Protein AF-A0A930UFT9-F1 (afdb_monomer)

Radius of gyration: 31.27 Å; Cα contacts (8 Å, |Δi|>4): 33; chains: 1; bounding box: 62×18×96 Å

Structure (mmCIF, N/CA/C/O backbone):
data_AF-A0A930UFT9-F1
#
_entry.id   AF-A0A930UFT9-F1
#
loop_
_atom_site.group_PDB
_atom_site.id
_atom_site.type_symbol
_atom_site.label_atom_id
_atom_site.label_alt_id
_atom_site.label_comp_id
_atom_site.label_asym_id
_atom_site.label_entity_id
_atom_site.label_seq_id
_atom_site.pdbx_PDB_ins_code
_atom_site.Cartn_x
_atom_site.Cartn_y
_atom_site.Cartn_z
_atom_site.occupancy
_atom_site.B_iso_or_equiv
_atom_site.auth_seq_id
_atom_site.auth_comp_id
_atom_site.auth_asym_id
_atom_site.auth_atom_id
_atom_site.pdbx_PDB_model_num
ATOM 1 N N . MET A 1 1 ? -0.703 -13.184 -10.061 1.00 63.12 1 MET A N 1
ATOM 2 C CA . MET A 1 1 ? -0.991 -11.926 -9.351 1.00 63.12 1 MET A CA 1
ATOM 3 C C . MET A 1 1 ? 0.333 -11.213 -9.168 1.00 63.12 1 MET A C 1
ATOM 5 O O . MET A 1 1 ? 1.264 -11.858 -8.696 1.00 63.12 1 MET A O 1
ATOM 9 N N . SER A 1 2 ? 0.463 -9.976 -9.637 1.00 88.00 2 SER A N 1
ATOM 10 C CA . SER A 1 2 ? 1.692 -9.188 -9.490 1.00 88.00 2 SER A CA 1
ATOM 11 C C . SER A 1 2 ? 1.905 -8.771 -8.031 1.00 88.00 2 SER A C 1
ATOM 13 O O . SER A 1 2 ? 0.950 -8.672 -7.257 1.00 88.00 2 SER A O 1
ATOM 15 N N . ASP A 1 3 ? 3.149 -8.485 -7.642 1.00 90.44 3 ASP A N 1
ATOM 16 C CA . ASP A 1 3 ? 3.458 -8.006 -6.286 1.00 90.44 3 ASP A CA 1
ATOM 17 C C . ASP A 1 3 ? 2.685 -6.726 -5.936 1.00 90.44 3 ASP A C 1
ATOM 19 O O . ASP A 1 3 ? 2.247 -6.543 -4.799 1.00 90.44 3 ASP A O 1
ATOM 23 N N . LEU A 1 4 ? 2.456 -5.861 -6.930 1.00 93.31 4 LEU A N 1
ATOM 24 C CA . LEU A 1 4 ? 1.649 -4.654 -6.783 1.00 93.31 4 LEU A CA 1
ATOM 25 C C . LEU A 1 4 ? 0.183 -4.985 -6.472 1.00 93.31 4 LEU A C 1
ATOM 27 O O . LEU A 1 4 ? -0.389 -4.405 -5.552 1.00 93.31 4 LEU A O 1
ATOM 31 N N . GLU A 1 5 ? -0.415 -5.939 -7.188 1.00 94.88 5 GLU A N 1
ATOM 32 C CA . GLU A 1 5 ? -1.790 -6.392 -6.931 1.00 94.88 5 GLU A CA 1
ATOM 33 C C . GLU A 1 5 ? -1.937 -6.969 -5.517 1.00 94.88 5 GLU A C 1
ATOM 35 O O . GLU A 1 5 ? -2.904 -6.662 -4.821 1.00 94.88 5 GLU A O 1
ATOM 40 N N . ILE A 1 6 ? -0.955 -7.749 -5.052 1.00 95.88 6 ILE A N 1
ATOM 41 C CA . ILE A 1 6 ? -0.952 -8.303 -3.690 1.00 95.88 6 ILE A CA 1
ATOM 42 C C . ILE A 1 6 ? -0.907 -7.178 -2.646 1.00 95.88 6 ILE A C 1
ATOM 44 O O . ILE A 1 6 ? -1.629 -7.233 -1.645 1.00 95.88 6 ILE A O 1
ATOM 48 N N . LEU A 1 7 ? -0.067 -6.160 -2.855 1.00 96.31 7 LEU A N 1
ATOM 49 C CA . LEU A 1 7 ? 0.034 -5.013 -1.949 1.00 96.31 7 LEU A CA 1
ATOM 50 C C . LEU A 1 7 ? -1.260 -4.191 -1.915 1.00 96.31 7 LEU A C 1
ATOM 52 O O . LEU A 1 7 ? -1.704 -3.815 -0.829 1.00 96.31 7 LEU A O 1
ATOM 56 N N . LEU A 1 8 ? -1.886 -3.958 -3.072 1.00 96.31 8 LEU A N 1
ATOM 57 C CA . LEU A 1 8 ? -3.154 -3.233 -3.176 1.00 96.31 8 LEU A CA 1
ATOM 58 C C . LEU A 1 8 ? -4.277 -3.959 -2.429 1.00 96.31 8 LEU A C 1
ATOM 60 O O . LEU A 1 8 ? -4.925 -3.356 -1.578 1.00 96.31 8 LEU A O 1
ATOM 64 N N . VAL A 1 9 ? -4.433 -5.269 -2.646 1.00 97.06 9 VAL A N 1
ATOM 65 C CA . VAL A 1 9 ? -5.450 -6.072 -1.944 1.00 97.06 9 VAL A CA 1
ATOM 66 C C . VAL A 1 9 ? -5.243 -6.040 -0.428 1.00 97.06 9 VAL A C 1
ATOM 68 O O . VAL A 1 9 ? -6.200 -5.872 0.329 1.00 97.06 9 VAL A O 1
ATOM 71 N N . LYS A 1 10 ? -3.994 -6.162 0.042 1.00 97.12 10 LYS A N 1
ATOM 72 C CA . LYS A 1 10 ? -3.685 -6.084 1.480 1.00 97.12 10 LYS A CA 1
ATOM 73 C C . LYS A 1 10 ? -4.013 -4.711 2.062 1.00 97.12 10 LYS A C 1
ATOM 75 O O . LYS A 1 10 ? -4.579 -4.645 3.154 1.00 97.12 10 LYS A O 1
ATOM 80 N N . ARG A 1 11 ? -3.688 -3.629 1.351 1.00 97.62 11 ARG A N 1
ATOM 81 C CA . ARG A 1 11 ? -4.013 -2.261 1.775 1.00 97.62 11 ARG A CA 1
ATOM 82 C C . ARG A 1 11 ? -5.524 -2.050 1.855 1.00 97.62 11 ARG A C 1
ATOM 84 O O . ARG A 1 11 ? -6.012 -1.531 2.856 1.00 97.62 11 ARG A O 1
ATOM 91 N N . ASP A 1 12 ? -6.265 -2.495 0.847 1.00 97.00 12 ASP A N 1
ATOM 92 C CA . ASP A 1 12 ? -7.718 -2.328 0.791 1.00 97.00 12 ASP A CA 1
ATOM 93 C C . ASP A 1 12 ? -8.414 -3.106 1.922 1.00 97.00 12 ASP A C 1
ATOM 95 O O . ASP A 1 12 ? -9.318 -2.581 2.578 1.00 97.00 12 ASP A O 1
ATOM 99 N N . ALA A 1 13 ? -7.914 -4.300 2.261 1.00 97.31 13 ALA A N 1
ATOM 100 C CA . ALA A 1 13 ? -8.364 -5.036 3.443 1.00 97.31 13 ALA A CA 1
ATOM 101 C C . ALA A 1 13 ? -8.134 -4.249 4.751 1.00 97.31 13 ALA A C 1
ATOM 103 O O . ALA A 1 13 ? -9.005 -4.237 5.623 1.00 97.31 13 ALA A O 1
ATOM 104 N N . LYS A 1 14 ? -7.003 -3.541 4.891 1.00 97.62 14 LYS A N 1
ATOM 105 C CA . LYS A 1 14 ? -6.744 -2.690 6.067 1.00 97.62 14 LYS A CA 1
ATOM 106 C C . LYS A 1 14 ? -7.647 -1.462 6.118 1.00 97.62 14 LYS A C 1
ATOM 108 O O . LYS A 1 14 ? -8.087 -1.103 7.209 1.00 97.62 14 LYS A O 1
ATOM 113 N N . TYR A 1 15 ? -7.978 -0.850 4.981 1.00 97.69 15 TYR A N 1
ATOM 114 C CA . TYR A 1 15 ? -8.980 0.221 4.947 1.00 97.69 15 TYR A CA 1
ATOM 115 C C . TYR A 1 15 ? -10.345 -0.268 5.425 1.00 97.69 15 TYR A C 1
ATOM 117 O O . TYR A 1 15 ? -10.993 0.418 6.215 1.00 97.69 15 TYR A O 1
ATOM 125 N N . PHE A 1 16 ? -10.756 -1.468 5.013 1.00 97.12 16 PHE A N 1
ATOM 126 C CA . PHE A 1 16 ? -11.985 -2.067 5.520 1.00 97.12 16 PHE A CA 1
ATOM 127 C C . PHE A 1 16 ? -11.928 -2.266 7.043 1.00 97.12 16 PHE A C 1
ATOM 129 O O . PHE A 1 16 ? -12.827 -1.812 7.753 1.00 97.12 16 PHE A O 1
ATOM 136 N N . SER A 1 17 ? -10.834 -2.832 7.570 1.00 96.50 17 SER A N 1
ATOM 137 C CA . SER A 1 17 ? -10.632 -2.963 9.023 1.00 96.50 17 SER A CA 1
ATOM 138 C C . SER A 1 17 ? -10.690 -1.618 9.756 1.00 96.50 17 SER A C 1
ATOM 140 O O . SER A 1 17 ? -11.267 -1.537 10.838 1.00 96.50 17 SER A O 1
ATOM 142 N N . LEU A 1 18 ? -10.137 -0.550 9.173 1.00 97.31 18 LEU A N 1
ATOM 143 C CA . LEU A 1 18 ? -10.176 0.797 9.748 1.00 97.31 18 LEU A CA 1
ATOM 144 C C . LEU A 1 18 ? -11.612 1.329 9.863 1.00 97.31 18 LEU A C 1
ATOM 146 O O . LEU A 1 18 ? -11.970 1.936 10.874 1.00 97.31 18 LEU A O 1
ATOM 150 N N . VAL A 1 19 ? -12.441 1.094 8.841 1.00 96.81 19 VAL A N 1
ATOM 151 C CA . VAL A 1 19 ? -13.860 1.481 8.846 1.00 96.81 19 VAL A CA 1
ATOM 152 C C . VAL A 1 19 ? -14.630 0.707 9.916 1.00 96.81 19 VAL A C 1
ATOM 154 O O . VAL A 1 19 ? -15.390 1.321 10.668 1.00 96.81 19 VAL A O 1
ATOM 157 N N . CYS A 1 20 ? -14.398 -0.603 10.035 1.00 95.81 20 CYS A N 1
ATOM 158 C CA . CYS A 1 20 ? -14.989 -1.425 11.094 1.00 95.81 20 CYS A CA 1
ATOM 159 C C . CYS A 1 20 ? -14.592 -0.923 12.489 1.00 95.81 20 CYS A C 1
ATOM 161 O O . CYS A 1 20 ? -15.469 -0.645 13.302 1.00 95.81 20 CYS A O 1
ATOM 163 N N . LEU A 1 21 ? -13.298 -0.692 12.736 1.00 95.88 21 LEU A N 1
ATOM 164 C CA . LEU A 1 21 ? -12.813 -0.165 14.018 1.00 95.88 21 LEU A CA 1
ATOM 165 C C . LEU A 1 21 ? -13.403 1.211 14.335 1.00 95.88 21 LEU A C 1
ATOM 167 O O . LEU A 1 21 ? -13.787 1.480 15.471 1.00 95.88 21 LEU A O 1
ATOM 171 N N . LYS A 1 22 ? -13.527 2.094 13.337 1.00 95.50 22 LYS A N 1
ATOM 172 C CA . LYS A 1 22 ? -14.181 3.398 13.519 1.00 95.50 22 LYS A CA 1
ATOM 173 C C . LYS A 1 22 ? -15.638 3.233 13.952 1.00 95.50 22 LYS A C 1
ATOM 175 O O . LYS A 1 22 ? -16.114 3.980 14.808 1.00 95.50 22 LYS A O 1
ATOM 180 N N . TYR A 1 23 ? -16.352 2.282 13.356 1.00 95.12 23 TYR A N 1
ATOM 181 C CA . TYR A 1 23 ? -17.719 1.967 13.751 1.00 95.12 23 TYR A CA 1
ATOM 182 C C . TYR A 1 23 ? -17.777 1.437 15.188 1.00 95.12 23 TYR A C 1
ATOM 184 O O . TYR A 1 23 ? -18.561 1.954 15.981 1.00 95.12 23 TYR A O 1
ATOM 192 N N . GLU A 1 24 ? -16.918 0.486 15.550 1.00 92.50 24 GLU A N 1
ATOM 193 C CA . GLU A 1 24 ? -16.839 -0.081 16.903 1.00 92.50 24 GLU A CA 1
ATOM 194 C C . GLU A 1 24 ? -16.526 0.981 17.961 1.00 92.50 24 GLU A C 1
ATOM 196 O O . GLU A 1 24 ? -17.217 1.058 18.975 1.00 92.50 24 GLU A O 1
ATOM 201 N N . ILE A 1 25 ? -15.560 1.866 17.696 1.00 94.69 25 ILE A N 1
ATOM 202 C CA . ILE A 1 25 ? -15.238 3.003 18.570 1.00 94.69 25 ILE A CA 1
ATOM 203 C C . ILE A 1 25 ? -16.464 3.901 18.758 1.00 94.69 25 ILE A C 1
ATOM 205 O O . ILE A 1 25 ? -16.789 4.276 19.882 1.00 94.69 25 ILE A O 1
ATOM 209 N N . ASN A 1 26 ? -17.184 4.220 17.680 1.00 94.44 26 ASN A N 1
ATOM 210 C CA . ASN A 1 26 ? -18.393 5.039 17.771 1.00 94.44 26 ASN A CA 1
ATOM 211 C C . ASN A 1 26 ? -19.507 4.357 18.578 1.00 94.44 26 ASN 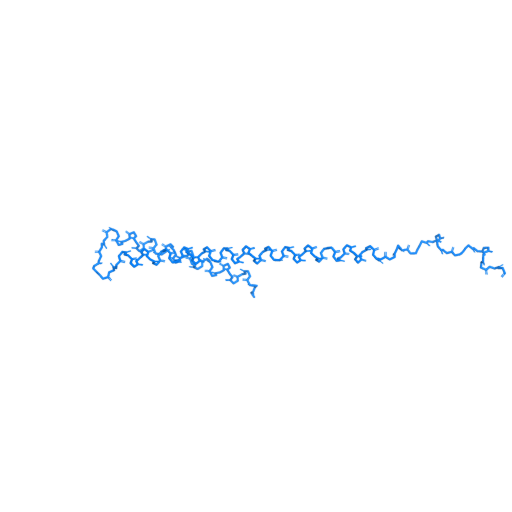A C 1
ATOM 213 O O . ASN A 1 26 ? -20.250 5.044 19.280 1.00 94.44 26 ASN A O 1
ATOM 217 N N . GLN A 1 27 ? -19.644 3.033 18.477 1.00 92.94 27 GLN A N 1
ATOM 218 C CA . GLN A 1 27 ? -20.606 2.282 19.286 1.00 92.94 27 GLN A CA 1
ATOM 219 C C . GLN A 1 27 ? -20.201 2.269 20.757 1.00 92.94 27 GLN A C 1
ATOM 221 O O . GLN A 1 27 ? -21.042 2.542 21.610 1.00 92.94 27 GLN A O 1
ATOM 226 N N . TYR A 1 28 ? -18.919 2.052 21.047 1.00 93.94 28 TYR A N 1
ATOM 227 C CA . TYR A 1 28 ? -18.391 2.097 22.407 1.00 93.94 28 TYR A CA 1
ATOM 228 C C . TYR A 1 28 ? -18.591 3.475 23.055 1.00 93.94 28 TYR A C 1
ATOM 230 O O . TYR A 1 28 ? -19.000 3.559 24.206 1.00 93.94 28 TYR A O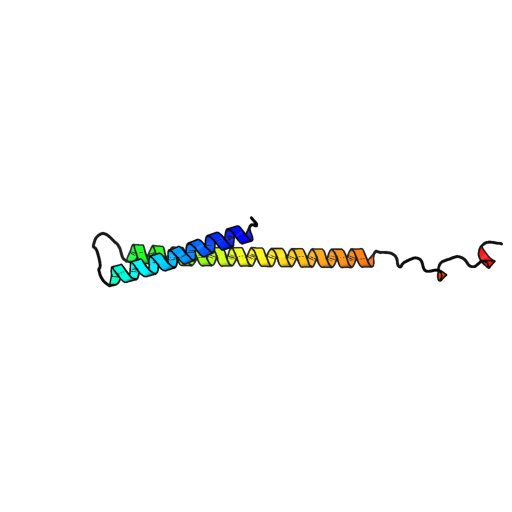 1
ATOM 238 N N . ILE A 1 29 ? -18.362 4.567 22.317 1.00 92.75 29 ILE A N 1
ATOM 239 C CA . ILE A 1 29 ? -18.589 5.933 22.824 1.00 92.75 29 ILE A CA 1
ATOM 240 C C . ILE A 1 29 ? -20.060 6.148 23.208 1.00 92.75 29 ILE A C 1
ATOM 242 O O . ILE A 1 29 ? -20.343 6.823 24.194 1.00 92.75 29 ILE A O 1
ATOM 246 N N . LYS A 1 30 ? -20.998 5.597 22.429 1.00 94.44 30 LYS A N 1
ATOM 247 C CA . LYS A 1 30 ? -22.437 5.710 22.707 1.00 94.44 30 LYS A CA 1
ATOM 248 C C . LYS A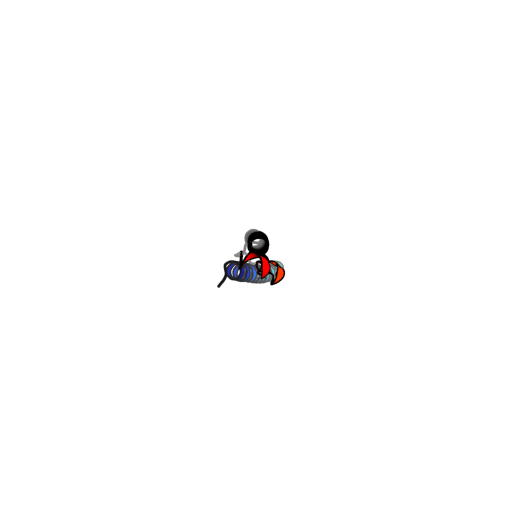 1 30 ? -22.866 4.832 23.878 1.00 94.44 30 LYS A C 1
ATOM 250 O O . LYS A 1 30 ? -23.655 5.279 24.700 1.00 94.44 30 LYS A O 1
ATOM 255 N N . ASN A 1 31 ? -22.359 3.602 23.921 1.00 93.62 31 ASN A N 1
ATOM 256 C CA . ASN A 1 31 ? -22.727 2.567 24.878 1.00 93.62 31 ASN A CA 1
ATOM 257 C C . ASN A 1 31 ? -21.454 1.860 25.374 1.00 93.62 31 ASN A C 1
ATOM 259 O O . ASN A 1 31 ? -21.082 0.815 24.828 1.00 93.62 31 ASN A O 1
ATOM 263 N N . PRO A 1 32 ? -20.759 2.424 26.374 1.00 90.25 32 PRO A N 1
ATOM 264 C CA . PRO A 1 32 ? -19.540 1.824 26.892 1.00 90.25 32 PRO A CA 1
ATOM 265 C C . PRO A 1 32 ? -19.862 0.518 27.623 1.00 90.25 32 PRO A C 1
ATOM 267 O O . PRO A 1 32 ? -20.858 0.417 28.339 1.00 90.25 32 PRO A O 1
ATOM 270 N N . VAL A 1 33 ? -18.999 -0.481 27.455 1.00 90.12 33 VAL A N 1
ATOM 271 C CA . VAL A 1 33 ? -19.094 -1.782 28.131 1.00 90.12 33 VAL A CA 1
ATOM 272 C C . VAL A 1 33 ? -17.789 -2.062 28.871 1.00 90.12 33 VAL A C 1
ATOM 274 O O . VAL A 1 33 ? -16.715 -1.810 28.333 1.00 90.12 33 VAL A O 1
ATOM 277 N N . GLU A 1 34 ? -17.861 -2.604 30.088 1.00 85.19 34 GLU A N 1
ATOM 278 C CA . GLU A 1 34 ? -16.674 -2.851 30.934 1.00 85.19 34 G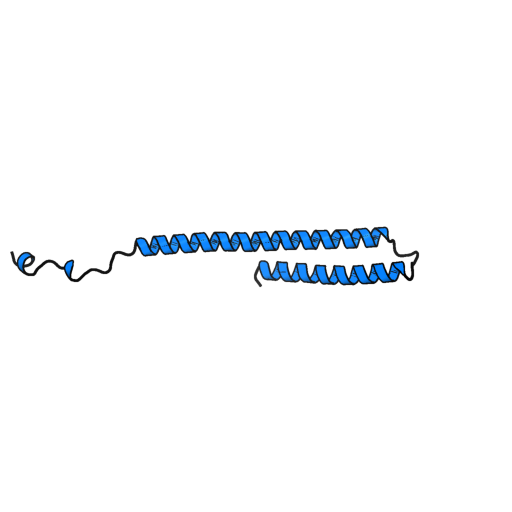LU A CA 1
ATOM 279 C C . GLU A 1 34 ? -15.656 -3.816 30.311 1.00 85.19 34 GLU A C 1
ATOM 281 O O . GLU A 1 34 ? -14.470 -3.764 30.622 1.00 85.19 34 GLU A O 1
ATOM 286 N N . THR A 1 35 ? -16.101 -4.698 29.417 1.00 86.69 35 THR A N 1
ATOM 287 C CA . THR A 1 35 ? -15.257 -5.729 28.800 1.00 86.69 35 THR A CA 1
ATOM 288 C C . THR A 1 35 ? -14.376 -5.209 27.665 1.00 86.69 35 THR A C 1
ATOM 290 O O . THR A 1 35 ? -13.498 -5.936 27.198 1.00 86.69 35 THR A O 1
ATOM 293 N N . VAL A 1 36 ? -14.583 -3.970 27.208 1.00 85.44 36 VAL A N 1
ATOM 294 C CA . VAL A 1 36 ? -13.835 -3.375 26.096 1.00 85.44 36 VAL A CA 1
ATOM 295 C C . VAL A 1 36 ? -13.051 -2.168 26.596 1.00 85.44 36 VAL A C 1
ATOM 297 O O . VAL A 1 36 ? -13.609 -1.215 27.121 1.00 85.44 36 VAL A O 1
ATOM 300 N N . SER A 1 37 ? -11.733 -2.182 26.397 1.00 90.56 37 SER A N 1
ATOM 301 C CA . SER A 1 37 ? -10.874 -1.040 26.719 1.00 90.56 37 SER A CA 1
ATOM 302 C C . SER A 1 37 ? -10.804 -0.060 25.547 1.00 90.56 37 SER A C 1
ATOM 304 O O . SER A 1 37 ? -10.407 -0.429 24.437 1.00 90.56 37 SER A O 1
ATOM 306 N N . ILE A 1 38 ? -11.115 1.212 25.808 1.00 89.44 38 ILE A N 1
ATOM 307 C CA . ILE A 1 38 ? -10.963 2.293 24.824 1.00 89.44 38 ILE A CA 1
ATOM 308 C C . ILE A 1 38 ? -9.505 2.490 24.393 1.00 89.44 38 ILE A C 1
ATOM 310 O O . ILE A 1 38 ? -9.241 2.774 23.224 1.00 89.44 38 ILE A O 1
ATOM 314 N N . ASP A 1 39 ? -8.549 2.275 25.300 1.00 93.00 39 ASP A N 1
ATOM 315 C CA . ASP A 1 39 ? -7.123 2.353 24.980 1.00 93.00 39 ASP A CA 1
ATOM 316 C C . ASP A 1 39 ? -6.723 1.240 24.016 1.00 93.00 39 ASP A C 1
ATOM 318 O O . ASP A 1 39 ? -5.983 1.478 23.061 1.00 93.00 39 ASP A O 1
ATOM 322 N N . ASN A 1 40 ? -7.273 0.036 24.202 1.00 92.56 40 ASN A N 1
ATOM 323 C CA . ASN A 1 40 ? -7.065 -1.057 23.261 1.00 92.56 40 ASN A CA 1
ATOM 324 C C . ASN A 1 40 ? -7.635 -0.724 21.871 1.00 92.56 40 ASN A C 1
ATOM 326 O O . ASN A 1 40 ? -6.927 -0.883 20.877 1.00 92.56 40 ASN A O 1
ATOM 330 N N . LEU A 1 41 ? -8.857 -0.184 21.787 1.00 93.94 41 LEU A N 1
ATOM 331 C CA . LEU A 1 41 ? -9.446 0.250 20.510 1.00 93.94 41 LEU A CA 1
ATOM 332 C C . LEU A 1 41 ? -8.607 1.344 19.828 1.00 93.94 41 LEU A C 1
ATOM 334 O O . LEU A 1 41 ? -8.355 1.287 18.623 1.00 93.94 41 LEU A O 1
ATOM 338 N N . LYS A 1 42 ? -8.110 2.318 20.597 1.00 93.88 42 LYS A N 1
ATOM 339 C CA . LYS A 1 42 ? -7.221 3.377 20.098 1.00 93.88 42 LYS A CA 1
ATOM 340 C C . LYS A 1 42 ? -5.895 2.814 19.579 1.00 93.88 42 LYS A C 1
ATOM 342 O O . LYS A 1 42 ? -5.413 3.247 18.526 1.00 93.88 42 LYS A O 1
ATOM 347 N N . ASN A 1 43 ? -5.313 1.851 20.291 1.00 96.12 43 ASN A N 1
ATOM 348 C CA . ASN A 1 43 ? -4.077 1.185 19.885 1.00 96.12 43 ASN A CA 1
ATOM 349 C C . ASN A 1 43 ? -4.279 0.389 18.592 1.00 96.12 43 ASN A C 1
ATOM 351 O O . ASN A 1 43 ? -3.466 0.509 17.676 1.00 96.12 43 ASN A O 1
ATOM 355 N N . GLN A 1 44 ? -5.386 -0.350 18.476 1.00 96.19 44 GLN A N 1
ATOM 356 C CA . GLN A 1 44 ? -5.751 -1.069 17.253 1.00 96.19 44 GLN A CA 1
ATOM 357 C C . GLN A 1 44 ? -5.947 -0.112 16.073 1.00 96.19 44 GLN A C 1
ATOM 359 O O . GLN A 1 44 ? -5.373 -0.325 15.006 1.00 96.19 44 GLN A O 1
ATOM 364 N N . TYR A 1 45 ? -6.674 0.989 16.272 1.00 96.38 45 TYR A N 1
ATOM 365 C CA . TYR A 1 45 ? -6.876 2.007 15.239 1.00 96.38 45 TYR A CA 1
ATOM 366 C C . TYR A 1 45 ? -5.548 2.612 14.757 1.00 96.38 45 TYR A C 1
ATOM 368 O O . TYR A 1 45 ? -5.280 2.690 13.557 1.00 96.38 45 TYR A O 1
ATOM 376 N N . SER A 1 46 ? -4.674 2.980 15.698 1.00 96.44 46 SER A N 1
ATOM 377 C CA . SER A 1 46 ? -3.346 3.532 15.395 1.00 96.44 46 SER A CA 1
ATOM 378 C C . SER A 1 46 ? -2.454 2.518 14.673 1.00 96.44 46 SER A C 1
ATOM 380 O O . SER A 1 46 ? -1.714 2.874 13.755 1.00 96.44 46 SER A O 1
ATOM 382 N N . PHE A 1 47 ? -2.538 1.243 15.058 1.00 97.44 47 PHE A N 1
ATOM 383 C CA . PHE A 1 47 ? -1.810 0.156 14.414 1.00 97.44 47 PHE A CA 1
ATOM 384 C C . PHE A 1 47 ? -2.238 -0.025 12.954 1.00 97.44 47 PHE A C 1
ATOM 386 O O . PHE A 1 47 ? -1.373 -0.062 12.078 1.00 97.44 47 PHE A O 1
ATOM 393 N N . VAL A 1 48 ? -3.546 -0.059 12.680 1.00 97.75 48 VAL A N 1
ATOM 394 C CA . VAL A 1 48 ? -4.074 -0.203 11.313 1.00 97.75 48 VAL A CA 1
ATOM 395 C C . VAL A 1 48 ? -3.654 0.973 10.430 1.00 97.75 48 VAL A C 1
ATOM 397 O O . VAL A 1 48 ? -3.210 0.754 9.303 1.00 97.75 48 VAL A O 1
ATOM 400 N N . LEU A 1 49 ? -3.700 2.209 10.940 1.00 97.69 49 LEU A N 1
ATOM 401 C CA . LEU A 1 49 ? -3.198 3.379 10.206 1.00 97.69 49 LEU A CA 1
ATOM 402 C C . LEU A 1 49 ? -1.717 3.245 9.833 1.00 97.69 49 LEU A C 1
ATOM 404 O O . LEU A 1 49 ? -1.322 3.559 8.709 1.00 97.69 49 LEU A O 1
ATOM 408 N N . ARG A 1 50 ? -0.887 2.755 10.759 1.00 98.19 50 ARG A N 1
ATOM 409 C CA . ARG A 1 50 ? 0.536 2.520 10.490 1.00 98.19 50 ARG A CA 1
ATOM 410 C C . ARG A 1 50 ? 0.741 1.447 9.422 1.00 98.19 50 ARG A C 1
ATOM 412 O O . ARG A 1 50 ? 1.606 1.608 8.568 1.00 98.19 50 ARG A O 1
ATOM 419 N N . GLU A 1 51 ? -0.037 0.369 9.454 1.00 97.94 51 GLU A N 1
ATOM 420 C CA . GLU A 1 51 ? 0.035 -0.669 8.423 1.00 97.94 51 GLU A CA 1
ATOM 421 C C . GLU A 1 51 ? -0.360 -0.143 7.041 1.00 97.94 51 GLU A C 1
ATOM 423 O O . GLU A 1 51 ? 0.336 -0.442 6.074 1.00 97.94 51 GLU A O 1
ATOM 428 N N . ILE A 1 52 ? -1.413 0.675 6.946 1.00 98.19 52 ILE A N 1
ATOM 429 C CA . ILE A 1 52 ? -1.810 1.329 5.687 1.00 98.19 52 ILE A CA 1
ATOM 430 C C . ILE A 1 52 ? -0.645 2.160 5.135 1.00 98.19 52 ILE A C 1
ATOM 432 O O . ILE A 1 52 ? -0.239 1.948 3.994 1.00 98.19 52 ILE A O 1
ATOM 436 N N . ASN A 1 53 ? -0.028 3.007 5.966 1.00 98.12 53 ASN A N 1
ATOM 437 C CA . ASN A 1 53 ? 1.136 3.803 5.557 1.00 98.12 53 ASN A CA 1
ATOM 438 C C . ASN A 1 53 ? 2.316 2.934 5.090 1.00 98.12 53 ASN A C 1
ATOM 440 O O . ASN A 1 53 ? 3.020 3.288 4.142 1.00 98.12 53 ASN A O 1
ATOM 444 N N . ASN A 1 54 ? 2.550 1.790 5.736 1.00 98.00 54 ASN A N 1
ATOM 445 C CA . ASN A 1 54 ? 3.594 0.857 5.313 1.00 98.00 54 ASN A CA 1
ATOM 446 C C . ASN A 1 54 ? 3.292 0.265 3.929 1.00 98.00 54 ASN A C 1
ATOM 448 O O . ASN A 1 54 ? 4.199 0.170 3.100 1.00 98.00 54 ASN A O 1
ATOM 452 N N . PHE A 1 55 ? 2.033 -0.092 3.657 1.00 98.00 55 PHE A N 1
ATOM 453 C CA . PHE A 1 55 ? 1.626 -0.563 2.334 1.00 98.00 55 PHE A CA 1
ATOM 454 C C . PHE A 1 55 ? 1.748 0.531 1.273 1.00 98.00 55 PHE A C 1
ATOM 456 O O . PHE A 1 55 ? 2.288 0.256 0.203 1.00 98.00 55 PHE A O 1
ATOM 463 N N . ASP A 1 56 ? 1.343 1.766 1.566 1.00 97.38 56 ASP A N 1
ATOM 464 C CA . ASP A 1 56 ? 1.475 2.889 0.628 1.00 97.38 56 ASP A CA 1
ATOM 465 C C . ASP A 1 56 ? 2.942 3.160 0.263 1.00 97.38 56 ASP A C 1
ATOM 467 O O . ASP A 1 56 ? 3.279 3.341 -0.911 1.00 97.38 56 ASP A O 1
ATOM 471 N N . ASN A 1 57 ? 3.845 3.099 1.246 1.00 97.88 57 ASN A N 1
ATOM 472 C CA . ASN A 1 57 ? 5.283 3.220 1.005 1.00 97.88 57 ASN A CA 1
ATOM 473 C C . ASN A 1 57 ? 5.833 2.066 0.152 1.00 97.88 57 ASN A C 1
ATOM 475 O O . ASN A 1 57 ? 6.650 2.297 -0.747 1.00 97.88 57 ASN A O 1
ATOM 479 N N . ALA A 1 58 ? 5.382 0.833 0.399 1.00 97.44 58 ALA A N 1
ATOM 480 C CA . ALA A 1 58 ? 5.784 -0.331 -0.388 1.00 97.44 58 ALA A CA 1
ATOM 481 C C . ALA A 1 58 ? 5.287 -0.234 -1.840 1.00 97.44 58 ALA A C 1
ATOM 483 O O . ALA A 1 58 ? 6.066 -0.454 -2.768 1.00 97.44 58 ALA A O 1
ATOM 484 N N . ILE A 1 59 ? 4.029 0.169 -2.045 1.00 97.56 59 ILE A N 1
ATOM 485 C CA . ILE A 1 59 ? 3.431 0.398 -3.369 1.00 97.56 59 ILE A CA 1
ATOM 486 C C . ILE A 1 59 ? 4.216 1.470 -4.124 1.00 97.56 59 ILE A C 1
ATOM 488 O O . ILE A 1 59 ? 4.641 1.243 -5.257 1.00 97.56 59 ILE A O 1
ATOM 492 N N . LYS A 1 60 ? 4.471 2.615 -3.482 1.00 97.88 60 LYS A N 1
ATOM 493 C CA . LYS A 1 60 ? 5.261 3.702 -4.069 1.00 97.88 60 LYS A CA 1
ATOM 494 C C . LYS A 1 60 ? 6.647 3.218 -4.493 1.00 97.88 60 LYS A C 1
ATOM 496 O O . LYS A 1 60 ? 7.074 3.490 -5.611 1.00 97.88 60 LYS A O 1
ATOM 501 N N . THR A 1 61 ? 7.337 2.490 -3.619 1.00 97.25 61 THR A N 1
ATOM 502 C CA . THR A 1 61 ? 8.676 1.949 -3.901 1.00 97.25 61 THR A CA 1
ATOM 503 C C . THR A 1 61 ? 8.648 0.976 -5.077 1.00 97.25 61 THR A C 1
ATOM 505 O O . THR A 1 61 ? 9.515 1.041 -5.949 1.00 97.25 61 THR A O 1
ATOM 508 N N . ASN A 1 62 ? 7.635 0.110 -5.139 1.00 96.31 62 ASN A N 1
ATOM 509 C CA . ASN A 1 62 ? 7.463 -0.846 -6.225 1.00 96.31 62 ASN A CA 1
ATOM 510 C C . ASN A 1 62 ? 7.248 -0.128 -7.572 1.00 96.31 62 ASN A C 1
ATOM 512 O O . ASN A 1 62 ? 7.971 -0.400 -8.528 1.00 96.31 62 ASN A O 1
ATOM 516 N N . ILE A 1 63 ? 6.348 0.861 -7.621 1.00 96.50 63 ILE A N 1
ATOM 517 C CA . ILE A 1 63 ? 6.079 1.659 -8.829 1.00 96.50 63 ILE A CA 1
ATOM 518 C C . ILE A 1 63 ? 7.326 2.427 -9.279 1.00 96.50 63 ILE A C 1
ATOM 520 O O . ILE A 1 63 ? 7.683 2.384 -10.454 1.00 96.50 63 ILE A O 1
ATOM 524 N N . LEU A 1 64 ? 8.015 3.108 -8.357 1.00 97.44 64 LEU A N 1
ATOM 525 C CA . LEU A 1 64 ? 9.241 3.844 -8.681 1.00 97.44 64 LEU A CA 1
ATOM 526 C C . LEU A 1 64 ? 10.325 2.917 -9.230 1.00 97.44 64 LEU A C 1
ATOM 528 O O . LEU A 1 64 ? 11.006 3.271 -10.188 1.00 97.44 64 LEU A O 1
ATOM 532 N N . THR A 1 65 ? 10.446 1.716 -8.664 1.00 96.19 65 THR A N 1
ATOM 533 C CA . THR A 1 65 ? 11.366 0.700 -9.176 1.00 96.19 65 THR A CA 1
ATOM 534 C C . THR A 1 65 ? 10.995 0.327 -10.607 1.00 96.19 65 THR A C 1
ATOM 536 O O . THR A 1 65 ? 11.840 0.430 -11.486 1.00 96.19 65 THR A O 1
ATOM 539 N N . GLN A 1 66 ? 9.735 -0.011 -10.884 1.00 95.38 66 GLN A N 1
ATOM 540 C CA . GLN A 1 66 ? 9.300 -0.354 -12.243 1.00 95.38 66 GLN A CA 1
ATOM 541 C C . GLN A 1 66 ? 9.564 0.774 -13.257 1.00 95.3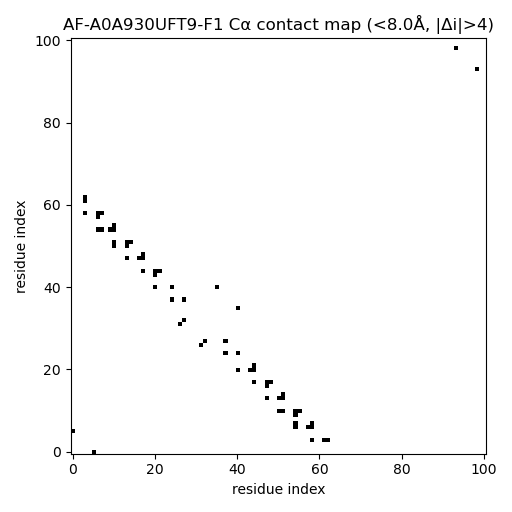8 66 GLN A C 1
ATOM 543 O O . GLN A 1 66 ? 10.015 0.505 -14.368 1.00 95.38 66 GLN A O 1
ATOM 548 N N . ILE A 1 67 ? 9.360 2.036 -12.863 1.00 96.81 67 ILE A N 1
ATOM 549 C CA . ILE A 1 67 ? 9.671 3.203 -13.701 1.00 96.81 67 ILE A CA 1
ATOM 550 C C . ILE A 1 67 ? 11.167 3.269 -14.034 1.00 96.81 67 ILE A C 1
ATOM 552 O O . ILE A 1 67 ? 11.531 3.501 -15.186 1.00 96.81 67 ILE A O 1
ATOM 556 N N . GLU A 1 68 ? 12.045 3.073 -13.049 1.00 97.50 68 GLU A N 1
ATOM 557 C CA . GLU A 1 68 ? 13.494 3.109 -13.278 1.00 97.50 68 GLU A CA 1
ATOM 558 C C . GLU A 1 68 ? 13.974 1.975 -14.190 1.00 97.50 68 GLU A C 1
ATOM 560 O O . GLU A 1 68 ? 14.863 2.186 -15.016 1.00 97.50 68 GLU A O 1
ATOM 565 N N . TRP A 1 69 ? 13.367 0.792 -14.092 1.00 96.75 69 TRP A N 1
ATOM 566 C CA . TRP A 1 69 ? 13.649 -0.311 -15.012 1.00 96.75 69 TRP A CA 1
ATOM 567 C C . TRP A 1 69 ? 13.196 0.023 -16.436 1.00 96.75 69 TRP A C 1
ATOM 569 O O . TRP A 1 69 ? 14.005 -0.057 -17.357 1.00 96.75 69 TRP A O 1
ATOM 579 N N . ALA A 1 70 ? 11.974 0.533 -16.608 1.00 96.69 70 ALA A N 1
ATOM 580 C CA . ALA A 1 70 ? 11.464 0.936 -17.919 1.00 96.69 70 ALA A CA 1
ATOM 581 C C . ALA A 1 70 ? 12.330 2.020 -18.592 1.00 96.69 70 ALA A C 1
ATOM 583 O O . ALA A 1 70 ? 12.575 1.963 -19.796 1.00 96.69 70 ALA A O 1
ATOM 584 N N . LYS A 1 71 ? 12.854 2.987 -17.823 1.00 97.44 71 LYS A N 1
ATOM 585 C CA . LYS A 1 71 ? 13.800 3.995 -18.341 1.00 97.44 71 LYS A CA 1
ATOM 586 C C . LYS A 1 71 ? 15.098 3.369 -18.853 1.00 97.44 71 LYS A C 1
ATOM 588 O O . LYS A 1 71 ? 15.626 3.806 -19.875 1.00 97.44 71 LYS A O 1
ATOM 593 N N . ARG A 1 72 ? 15.637 2.376 -18.137 1.00 96.94 72 ARG A N 1
ATOM 594 C CA . ARG A 1 72 ? 16.852 1.660 -18.561 1.00 96.94 72 ARG A CA 1
ATOM 595 C C . ARG A 1 72 ? 16.598 0.863 -19.831 1.00 96.94 72 ARG A C 1
ATOM 597 O O . ARG A 1 72 ? 17.418 0.928 -20.742 1.00 96.94 72 ARG A O 1
ATOM 604 N N . ASP A 1 73 ? 15.465 0.177 -19.902 1.00 96.75 73 ASP A N 1
ATOM 605 C CA . ASP A 1 73 ? 15.079 -0.599 -21.079 1.00 96.75 73 ASP A CA 1
ATOM 606 C C . ASP A 1 73 ? 14.922 0.302 -22.307 1.00 96.75 73 ASP A C 1
ATOM 608 O O . ASP A 1 73 ? 15.472 -0.008 -23.362 1.00 96.75 73 ASP A O 1
ATOM 612 N N . LEU A 1 74 ? 14.282 1.467 -22.155 1.00 96.50 74 LEU A N 1
ATOM 613 C CA . LEU A 1 74 ? 14.175 2.458 -23.228 1.00 96.50 74 LEU A CA 1
ATOM 614 C C . LEU A 1 74 ? 15.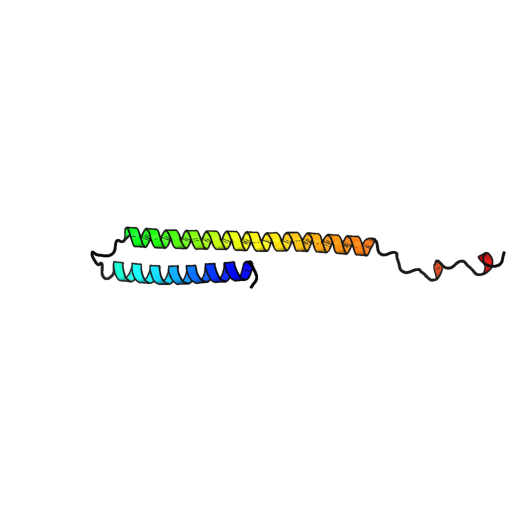554 2.911 -23.726 1.00 96.50 74 LEU A C 1
ATOM 616 O O . LEU A 1 74 ? 15.824 2.853 -24.922 1.00 96.50 74 LEU A O 1
ATOM 620 N N . LYS A 1 75 ? 16.458 3.287 -22.815 1.00 96.06 75 LYS A N 1
ATOM 621 C CA . LYS A 1 75 ? 17.822 3.700 -23.176 1.00 96.06 75 LYS A CA 1
ATOM 622 C C . LYS A 1 75 ? 18.599 2.586 -23.890 1.00 96.06 75 LYS A C 1
ATOM 624 O O . LYS A 1 75 ? 19.372 2.850 -24.814 1.00 96.06 75 LYS A O 1
ATOM 629 N N . ASN A 1 76 ? 18.415 1.338 -23.461 1.00 95.31 76 ASN A N 1
ATOM 630 C CA . ASN A 1 76 ? 19.035 0.183 -24.104 1.00 95.31 76 ASN A CA 1
ATOM 631 C C . ASN A 1 76 ? 18.506 -0.001 -25.531 1.00 95.31 76 ASN A C 1
ATOM 633 O O . ASN A 1 76 ? 19.305 -0.210 -26.442 1.00 95.31 76 ASN A O 1
ATOM 637 N N . LEU A 1 77 ? 17.194 0.132 -25.737 1.00 94.31 77 LEU A N 1
ATOM 638 C CA . LEU A 1 77 ? 16.578 0.075 -27.064 1.00 94.31 77 LEU A CA 1
ATOM 639 C C . LEU A 1 77 ? 17.076 1.206 -27.971 1.00 94.31 77 LEU A C 1
ATOM 641 O O . LEU A 1 77 ? 17.455 0.946 -29.108 1.00 94.31 77 LEU A O 1
ATOM 645 N N . GLU A 1 78 ? 17.153 2.439 -27.468 1.00 93.88 78 GLU A N 1
ATOM 646 C CA . GLU A 1 78 ? 17.714 3.581 -28.208 1.00 93.88 78 GLU A CA 1
ATOM 647 C C . GLU A 1 78 ? 19.167 3.323 -28.631 1.00 93.88 78 GLU A C 1
ATOM 649 O O . GLU A 1 78 ? 19.547 3.575 -29.775 1.00 93.88 78 GLU A O 1
ATOM 654 N N . THR A 1 79 ? 19.972 2.753 -27.730 1.00 92.75 79 THR A N 1
ATOM 655 C CA . THR A 1 79 ? 21.364 2.387 -28.024 1.00 92.75 79 THR A CA 1
ATOM 656 C C . THR A 1 79 ? 21.426 1.304 -29.100 1.00 92.75 79 THR A C 1
ATOM 658 O O . THR A 1 79 ? 22.188 1.435 -30.054 1.00 92.75 79 THR A O 1
ATOM 661 N N . GLN A 1 80 ? 20.600 0.260 -28.995 1.00 90.94 80 GLN A N 1
ATOM 662 C CA . GLN A 1 80 ? 20.533 -0.797 -30.006 1.00 90.94 80 GLN A CA 1
ATOM 663 C C . GLN A 1 80 ? 20.132 -0.240 -31.372 1.00 90.94 80 GLN A C 1
ATOM 665 O O . GLN A 1 80 ? 20.785 -0.564 -32.358 1.00 90.94 80 GLN A O 1
ATOM 670 N N . LEU A 1 81 ? 19.132 0.645 -31.427 1.00 87.38 81 LEU A N 1
ATOM 671 C CA . LEU A 1 81 ? 18.702 1.310 -32.658 1.00 87.38 81 LEU A CA 1
ATOM 672 C C . LEU A 1 81 ? 19.817 2.157 -33.281 1.00 87.38 81 LEU A C 1
ATOM 674 O O . LEU A 1 81 ? 19.987 2.119 -34.494 1.00 87.38 81 LEU A O 1
ATOM 678 N N . SER A 1 82 ? 20.612 2.871 -32.478 1.00 86.25 82 SER A N 1
ATOM 679 C CA . SER A 1 82 ? 21.748 3.656 -32.993 1.00 86.25 82 SER A CA 1
ATOM 680 C C . SER A 1 82 ? 22.890 2.809 -33.564 1.00 86.25 82 SER A C 1
ATOM 682 O O . SER A 1 82 ? 23.692 3.309 -34.348 1.00 86.25 82 SER A O 1
ATOM 684 N N . LEU A 1 83 ? 22.973 1.538 -33.161 1.00 85.75 83 LEU A N 1
ATOM 685 C CA . LEU A 1 83 ? 23.974 0.587 -33.642 1.00 85.75 83 LEU A CA 1
ATOM 686 C C . LEU A 1 83 ? 23.509 -0.171 -34.888 1.00 85.75 83 LEU A C 1
ATOM 688 O O . LEU A 1 83 ? 24.319 -0.875 -35.491 1.00 85.75 83 LEU A O 1
ATOM 692 N N . ILE A 1 84 ? 22.232 -0.051 -35.272 1.00 78.75 84 ILE A N 1
ATOM 693 C CA . ILE A 1 84 ? 21.745 -0.603 -36.534 1.00 78.75 84 ILE A CA 1
ATOM 694 C C . ILE A 1 84 ? 22.445 0.176 -37.652 1.00 78.75 84 ILE A C 1
ATOM 696 O O . ILE A 1 84 ? 22.264 1.394 -37.740 1.00 78.75 84 ILE A O 1
ATOM 700 N N . PRO A 1 85 ? 23.256 -0.489 -38.497 1.00 72.00 85 PRO A N 1
ATOM 701 C CA . PRO A 1 85 ? 23.859 0.166 -39.645 1.00 72.00 85 PRO A CA 1
ATOM 702 C C . PRO A 1 85 ? 22.755 0.801 -40.486 1.00 72.00 85 PRO A C 1
ATOM 704 O O . PRO A 1 85 ? 21.709 0.175 -40.688 1.00 72.00 85 PRO A O 1
ATOM 707 N N . SER A 1 86 ? 22.982 2.023 -40.978 1.00 67.06 86 SER A N 1
ATOM 708 C CA . SER A 1 86 ? 22.100 2.612 -41.990 1.00 67.06 86 SER A CA 1
ATOM 709 C C . SER A 1 86 ? 21.851 1.561 -43.075 1.00 67.06 86 SER A C 1
ATOM 711 O O . SER A 1 86 ? 22.811 0.877 -43.454 1.00 67.06 86 SER A O 1
ATOM 713 N N . PRO A 1 87 ? 20.601 1.365 -43.540 1.00 63.41 87 PRO A N 1
ATOM 714 C CA . PRO A 1 87 ? 20.355 0.444 -44.637 1.00 63.41 87 PRO A CA 1
ATOM 715 C C . PRO A 1 87 ? 21.317 0.791 -45.773 1.00 63.41 87 PRO A C 1
ATOM 717 O O . PRO A 1 87 ? 21.476 1.967 -46.094 1.00 63.41 87 PRO A O 1
ATOM 720 N N . PHE A 1 88 ? 21.982 -0.241 -46.298 1.00 56.16 88 PHE A N 1
ATOM 721 C CA . PHE A 1 88 ? 22.907 -0.160 -47.423 1.00 56.16 88 PHE A CA 1
ATOM 722 C C . PHE A 1 88 ? 22.265 0.699 -48.516 1.00 56.16 88 PHE A C 1
ATOM 724 O O . PHE A 1 88 ? 21.214 0.321 -49.049 1.00 56.16 88 PHE A O 1
ATOM 731 N N . ASP A 1 89 ? 22.826 1.879 -48.776 1.00 65.88 89 ASP A N 1
ATOM 732 C CA . ASP A 1 89 ? 22.294 2.764 -49.802 1.00 65.88 89 ASP A CA 1
ATOM 733 C C . ASP A 1 89 ? 22.756 2.223 -51.161 1.00 65.88 89 ASP A C 1
ATOM 735 O O . ASP A 1 89 ? 23.841 1.660 -51.303 1.00 65.88 89 ASP A O 1
ATOM 739 N N . VAL A 1 90 ? 21.942 2.382 -52.199 1.00 61.19 90 VAL A N 1
ATOM 740 C CA . VAL A 1 90 ? 22.323 2.016 -53.573 1.00 61.19 90 VAL A CA 1
ATOM 741 C C . VAL A 1 90 ? 23.573 2.799 -54.007 1.00 61.19 90 VAL A C 1
ATOM 743 O O . VAL A 1 90 ? 24.335 2.323 -54.845 1.00 61.19 90 VAL A O 1
ATOM 746 N N . ASN A 1 91 ? 23.821 3.957 -53.385 1.00 67.50 91 ASN A N 1
ATOM 747 C CA . ASN A 1 91 ? 25.038 4.756 -53.547 1.00 67.50 91 ASN A CA 1
ATOM 748 C C . ASN A 1 91 ? 26.306 4.113 -52.947 1.00 67.50 91 ASN A C 1
ATOM 750 O O . ASN A 1 91 ? 27.405 4.511 -53.325 1.00 67.50 91 ASN A O 1
ATOM 754 N N . ASP A 1 92 ? 26.167 3.125 -52.055 1.00 67.88 92 ASP A N 1
ATOM 755 C CA . ASP A 1 92 ? 27.281 2.360 -51.475 1.00 67.88 92 ASP A CA 1
ATOM 756 C C . ASP A 1 92 ? 27.716 1.183 -52.378 1.00 67.88 92 ASP A C 1
ATOM 758 O O . ASP A 1 92 ? 28.679 0.473 -52.070 1.00 67.88 92 ASP A O 1
ATOM 762 N N . LEU A 1 93 ? 27.024 0.952 -53.506 1.00 70.19 93 LEU A N 1
ATOM 763 C CA . LEU A 1 93 ? 27.464 -0.005 -54.524 1.00 70.19 93 LEU A CA 1
ATOM 764 C C . LEU A 1 93 ? 28.654 0.567 -55.31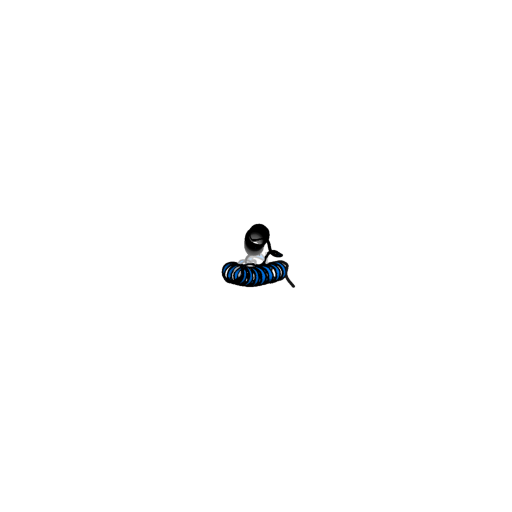5 1.00 70.19 93 LEU A C 1
ATOM 766 O O . LEU A 1 93 ? 28.595 1.718 -55.753 1.00 70.19 93 LEU A O 1
ATOM 770 N N . PRO A 1 94 ? 29.707 -0.232 -55.581 1.00 70.56 94 PRO A N 1
ATOM 771 C CA . PRO A 1 94 ? 30.803 0.200 -56.440 1.00 70.56 94 PRO A CA 1
ATOM 772 C C . PRO A 1 94 ? 30.266 0.576 -57.821 1.00 70.56 94 PRO A C 1
ATOM 774 O O . PRO A 1 94 ? 29.429 -0.128 -58.400 1.00 70.56 94 PRO A O 1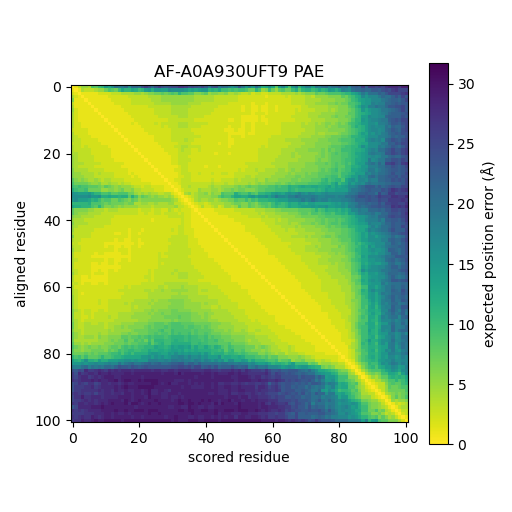
ATOM 777 N N . SER A 1 95 ? 30.740 1.700 -58.358 1.00 69.12 95 SER A N 1
ATOM 778 C CA . SER A 1 95 ? 30.298 2.142 -59.678 1.00 69.12 95 SER A CA 1
ATOM 779 C C . SER A 1 95 ? 30.750 1.139 -60.745 1.00 69.12 95 SER A C 1
ATOM 781 O O . SER A 1 95 ? 31.808 0.517 -60.634 1.00 69.12 95 SER A O 1
ATOM 783 N N . TYR A 1 96 ? 29.964 0.978 -61.813 1.00 62.94 96 TYR A N 1
ATOM 784 C CA . TYR A 1 96 ? 30.263 0.028 -62.897 1.00 62.94 96 TYR A CA 1
ATOM 785 C C . TYR A 1 96 ? 31.680 0.198 -63.488 1.00 62.94 96 TYR A C 1
ATOM 787 O O . TYR A 1 96 ? 32.252 -0.764 -63.991 1.00 62.94 96 TYR A O 1
ATOM 795 N N . SER A 1 97 ? 32.271 1.396 -63.412 1.00 64.06 97 SER A N 1
ATOM 796 C CA . SER A 1 97 ? 33.632 1.687 -63.884 1.00 64.06 97 SER A CA 1
ATOM 797 C C . SER A 1 97 ? 34.751 1.194 -62.953 1.00 64.06 97 SER A C 1
ATOM 799 O O . SER A 1 97 ? 35.904 1.138 -63.379 1.00 64.06 97 SER A O 1
ATOM 801 N N . GLU A 1 98 ? 34.444 0.830 -61.707 1.00 62.00 98 GLU A N 1
ATOM 802 C CA . GLU A 1 98 ? 35.401 0.272 -60.738 1.00 62.00 98 GLU A CA 1
ATOM 803 C C . GLU A 1 98 ? 35.412 -1.260 -60.730 1.00 62.00 98 GLU A C 1
ATOM 805 O O . GLU A 1 98 ? 36.431 -1.858 -60.394 1.00 62.00 98 GLU A O 1
ATOM 810 N N . ILE A 1 99 ? 34.310 -1.898 -61.138 1.00 60.94 99 ILE A N 1
ATOM 811 C CA . ILE A 1 99 ? 34.161 -3.364 -61.154 1.00 60.94 99 ILE A CA 1
ATOM 812 C C . ILE A 1 99 ? 34.912 -4.005 -62.338 1.00 60.94 99 ILE A C 1
ATOM 814 O O . ILE A 1 99 ? 35.347 -5.14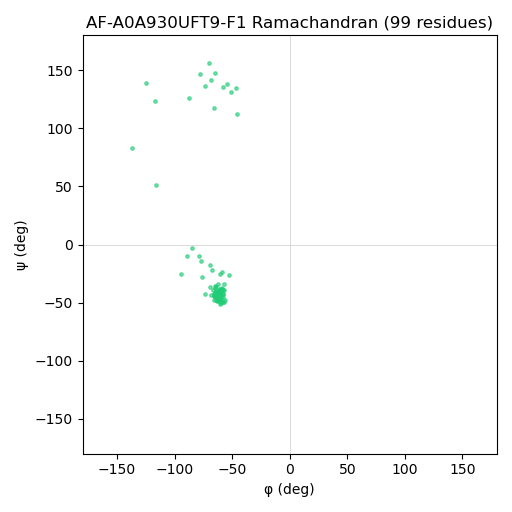9 -62.243 1.00 60.94 99 ILE A O 1
ATOM 818 N N . PHE A 1 100 ? 35.089 -3.276 -63.446 1.00 54.94 100 PHE A N 1
ATOM 819 C CA . PHE A 1 100 ? 35.697 -3.783 -64.686 1.00 54.94 100 PHE A CA 1
ATOM 820 C C . PHE A 1 100 ? 37.019 -3.076 -65.041 1.00 54.94 100 PHE A C 1
ATOM 822 O O . PHE A 1 100 ? 37.178 -2.587 -66.162 1.00 54.94 100 PHE A O 1
ATOM 829 N N . LYS A 1 101 ? 37.959 -3.006 -64.091 1.00 52.62 101 LYS A N 1
ATOM 830 C CA . LYS A 1 101 ? 39.367 -2.651 -64.353 1.00 52.62 101 LYS A CA 1
ATOM 831 C C . LYS A 1 101 ? 40.255 -3.883 -64.449 1.00 52.62 101 LYS A C 1
ATOM 833 O O . LYS A 1 101 ? 40.027 -4.829 -63.666 1.00 52.62 101 LYS A O 1
#

Secondary structure (DSSP, 8-state):
--HHHHHHHHHHHHHHHHHHHHHHHHHHHHS--TTS-HHHHHHHHHHHHHHHHHHHHHHHHHHHHHHHHHHHHHHHHHHHHHHSPPP--GGGSPPHHHHT-

Nearest PDB structures (foldseek):
  8cwy-assembly1_R  TM=8.541E-01  e=6.741E-01  synthetic construct
  6wa9-assembly1_M  TM=8.221E-01  e=7.204E-01  Chlamydia pneumoniae
  6b87-assembly1_A-2  TM=8.600E-01  e=1.824E+00  synthetic construct
  6zsi-assembly1_C  TM=6.688E-01  e=1.707E+00  Homo sapiens
  6zsj-assembly1_C  TM=6.890E-01  e=2.542E+00  Homo sapiens

Solvent-accessible surface area (backbone atoms only — not comparable to full-atom values): 5902 Å² total; per-residue (Å²): 133,55,74,65,55,54,45,49,53,54,34,53,52,40,52,52,51,49,53,50,49,52,51,50,52,55,47,37,74,76,57,73,52,94,91,59,56,68,66,57,53,52,51,52,51,55,50,45,53,50,50,40,53,52,38,52,52,50,49,52,52,51,52,55,48,54,52,55,50,52,54,51,54,50,52,50,51,54,51,52,59,71,66,51,72,75,77,86,50,81,84,74,52,81,53,78,79,69,77,74,115

Foldseek 3Di:
DDPLVVLVVVLVVLVVVLVVLVVVLVVCVVPPDPVDDNVVSVVVNVVSVVVNVVSVVVNVVVVVVVVVVVVVVVVVVVVVVVPPPDPCDPVNDDDPVVVPD

Organism: NCBI:txid2023265

pLDDT: mean 89.2, std 12.44, range [52.62, 98.19]

Mean predicted aligned error: 9.27 Å

Sequence (101 aa):
MSDLEILLVKRDAKYFSLVCLKYEINQYIKNPVETVSIDNLKNQYSFVLREINNFDNAIKTNILTQIEWAKRDLKNLETQLSLIPSPFDVNDLPSYSEIFK